Protein AF-D7N7W8-F1 (afdb_monomer_lite)

pLDDT: mean 73.11, std 19.63, range [37.53, 91.56]

Secondary structure (DSSP, 8-state):
-------------------SSEEEEEEETTEEEEEEEE--TT----HHHHHHHHHHHHTT-

Structure (mmCIF, N/CA/C/O backbone):
data_AF-D7N7W8-F1
#
_entry.id   AF-D7N7W8-F1
#
loop_
_atom_site.group_PDB
_atom_site.id
_atom_site.type_symbol
_atom_site.label_atom_id
_atom_site.label_alt_id
_atom_site.label_comp_id
_atom_site.label_asym_id
_atom_site.label_entity_id
_atom_site.label_seq_id
_atom_site.pdbx_PDB_ins_code
_atom_site.Cartn_x
_atom_site.Cartn_y
_atom_site.Cartn_z
_atom_site.occupancy
_atom_site.B_iso_or_equiv
_atom_site.auth_seq_id
_atom_site.auth_comp_id
_atom_site.auth_asym_id
_atom_site.auth_atom_id
_atom_site.pdbx_PDB_model_num
ATOM 1 N N . MET A 1 1 ? -19.434 -21.541 25.188 1.00 37.78 1 MET A N 1
ATOM 2 C CA . MET A 1 1 ? -18.710 -21.101 23.978 1.00 37.78 1 MET A CA 1
ATOM 3 C C . MET A 1 1 ? -19.400 -19.836 23.489 1.00 37.78 1 MET A C 1
ATOM 5 O O . MET A 1 1 ? -20.603 -19.896 23.290 1.00 37.78 1 MET A O 1
ATOM 9 N N . LYS A 1 2 ? -18.723 -18.683 23.424 1.00 37.53 2 LYS A N 1
ATOM 10 C CA . LYS A 1 2 ? -19.335 -17.464 22.869 1.00 37.53 2 LYS A CA 1
ATOM 11 C C . LYS A 1 2 ? -19.295 -17.591 21.349 1.00 37.53 2 LYS A C 1
ATOM 13 O O . LYS A 1 2 ? -18.209 -17.744 20.796 1.00 37.53 2 LYS A O 1
ATOM 18 N N . ASN A 1 3 ? -20.460 -17.591 20.713 1.00 41.50 3 ASN A N 1
ATOM 19 C CA . ASN A 1 3 ? -20.575 -17.618 19.262 1.00 41.50 3 ASN A CA 1
ATOM 20 C C . ASN A 1 3 ? -20.035 -16.284 18.749 1.00 41.50 3 ASN A C 1
ATOM 22 O O . ASN A 1 3 ? -20.585 -15.229 19.050 1.00 41.50 3 ASN A O 1
ATOM 26 N N . ILE A 1 4 ? -18.891 -16.326 18.072 1.00 44.81 4 ILE A N 1
ATOM 27 C CA . ILE A 1 4 ? -18.369 -15.169 17.359 1.00 44.81 4 ILE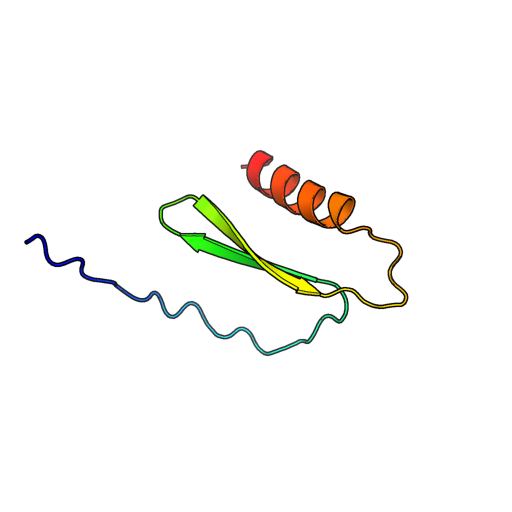 A CA 1
ATOM 28 C C . ILE A 1 4 ? -19.195 -15.102 16.082 1.00 44.81 4 ILE A C 1
ATOM 30 O O . ILE A 1 4 ? -18.941 -15.848 15.138 1.00 44.81 4 ILE A O 1
ATOM 34 N N . ASP A 1 5 ? -20.217 -14.250 16.092 1.00 44.91 5 ASP A N 1
ATOM 35 C CA . ASP A 1 5 ? -20.875 -13.775 14.882 1.00 44.91 5 ASP A CA 1
ATOM 36 C C . ASP A 1 5 ? -19.824 -13.037 14.054 1.00 44.91 5 ASP A C 1
ATOM 38 O O . ASP A 1 5 ? -19.595 -11.833 14.193 1.00 44.91 5 ASP A O 1
ATOM 42 N N . ASN A 1 6 ? -19.118 -13.804 13.227 1.00 49.53 6 ASN A N 1
ATOM 43 C CA . ASN A 1 6 ? -18.210 -13.288 12.229 1.00 49.53 6 ASN A CA 1
ATOM 44 C C . ASN A 1 6 ? -19.089 -12.657 11.148 1.00 49.53 6 ASN A C 1
ATOM 46 O O . ASN A 1 6 ? -19.430 -13.287 10.149 1.00 49.53 6 ASN A O 1
ATOM 50 N N . LYS A 1 7 ? -19.530 -11.419 11.393 1.00 45.53 7 LYS A N 1
ATOM 51 C CA . LYS A 1 7 ? -20.001 -10.537 10.332 1.00 45.53 7 LYS A CA 1
ATOM 52 C C . LYS A 1 7 ? -18.790 -10.297 9.442 1.00 45.53 7 LYS A C 1
ATOM 54 O O . LYS A 1 7 ? -18.015 -9.372 9.665 1.00 45.53 7 LYS A O 1
ATOM 59 N N . GLU A 1 8 ? -18.604 -11.193 8.481 1.00 40.31 8 GLU A N 1
ATOM 60 C CA . GLU A 1 8 ? -17.775 -10.975 7.312 1.00 40.31 8 GLU A CA 1
ATOM 61 C C . GLU A 1 8 ? -18.329 -9.721 6.644 1.00 40.31 8 GLU A C 1
ATOM 63 O O . GLU A 1 8 ? -19.354 -9.737 5.963 1.00 40.31 8 GLU A O 1
ATOM 68 N N . ILE A 1 9 ? -17.717 -8.585 6.965 1.00 47.81 9 ILE A N 1
ATOM 69 C CA . ILE A 1 9 ? -17.955 -7.348 6.251 1.00 47.81 9 ILE A CA 1
ATOM 70 C C . ILE A 1 9 ? -17.394 -7.637 4.863 1.00 47.81 9 ILE A C 1
ATOM 72 O O . ILE A 1 9 ? -16.178 -7.641 4.668 1.00 47.81 9 ILE A O 1
ATOM 76 N N . GLN A 1 10 ? -18.284 -7.966 3.927 1.00 46.09 10 GLN A N 1
ATOM 77 C CA . GLN A 1 10 ? -17.997 -7.935 2.502 1.00 46.09 10 GLN A CA 1
ATOM 78 C C . GLN A 1 10 ? -17.751 -6.471 2.141 1.00 46.09 10 GLN A C 1
ATOM 80 O O . GLN A 1 10 ? -18.625 -5.772 1.636 1.00 46.09 10 GLN A O 1
ATOM 85 N N . THR A 1 11 ? -16.570 -5.969 2.488 1.00 43.00 11 THR A N 1
ATOM 86 C CA . THR A 1 11 ? -16.068 -4.734 1.914 1.00 43.00 11 THR A CA 1
ATOM 87 C C . THR A 1 11 ? -15.590 -5.120 0.534 1.00 43.00 11 THR A C 1
ATOM 89 O O . THR A 1 11 ? -14.509 -5.687 0.400 1.00 43.00 11 THR A O 1
ATOM 92 N N . GLU A 1 12 ? -16.499 -4.924 -0.418 1.00 40.84 12 GLU A N 1
ATOM 93 C CA . GLU A 1 12 ? -16.266 -4.668 -1.833 1.00 40.84 12 GLU A CA 1
ATOM 94 C C . GLU A 1 12 ? -14.891 -5.135 -2.315 1.00 40.84 12 GLU A C 1
ATOM 96 O O . GLU A 1 12 ? -13.862 -4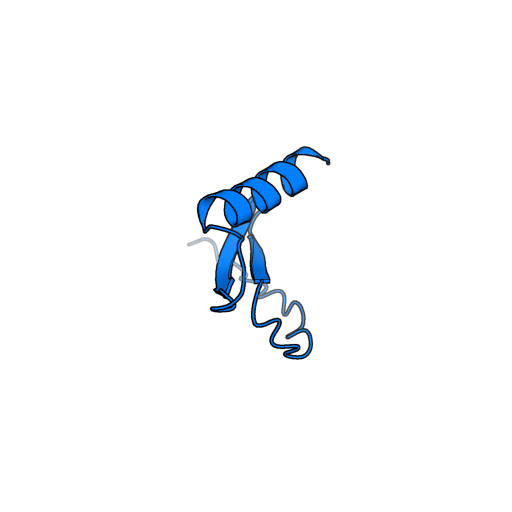.514 -2.035 1.00 40.84 12 GLU A O 1
ATOM 101 N N . GLU A 1 13 ? -14.892 -6.212 -3.100 1.00 42.97 13 GLU A N 1
ATOM 102 C CA . GLU A 1 13 ? -13.901 -6.411 -4.148 1.00 42.97 13 GLU A CA 1
ATOM 103 C C . GLU A 1 13 ? -13.901 -5.140 -5.012 1.00 42.97 13 GLU A C 1
ATOM 105 O O . GLU A 1 13 ? -14.606 -5.044 -6.015 1.00 42.97 13 GLU A O 1
ATOM 110 N N . GLN A 1 14 ? -13.182 -4.097 -4.578 1.00 50.09 14 GLN A N 1
ATOM 111 C CA . GLN A 1 14 ? -12.955 -2.935 -5.415 1.00 50.09 14 GLN A CA 1
ATOM 112 C C . GLN A 1 14 ? -12.355 -3.461 -6.715 1.00 50.09 14 GLN A C 1
ATOM 114 O O . GLN A 1 14 ? -11.499 -4.355 -6.670 1.00 50.09 14 GLN A O 1
ATOM 119 N N . PRO A 1 15 ? -12.819 -2.945 -7.866 1.00 44.38 15 PRO A N 1
ATOM 120 C CA . PRO A 1 15 ? -12.436 -3.473 -9.154 1.00 44.38 15 PRO A CA 1
ATOM 121 C C . PRO A 1 15 ? -10.922 -3.502 -9.197 1.00 44.38 15 PRO A C 1
ATOM 123 O O . PRO A 1 15 ? -10.260 -2.521 -8.857 1.00 44.38 15 PRO A O 1
ATOM 126 N N . GLN A 1 16 ? -10.425 -4.671 -9.567 1.00 49.72 16 GLN A N 1
ATOM 127 C CA . GLN A 1 16 ? -9.049 -5.064 -9.783 1.00 49.72 16 GLN A CA 1
ATOM 128 C C . GLN A 1 16 ? -8.360 -4.133 -10.798 1.00 49.72 16 GLN A C 1
ATOM 130 O O . GLN A 1 16 ? -7.921 -4.548 -11.863 1.00 49.72 16 GLN A O 1
ATOM 135 N N . HIS A 1 17 ? -8.226 -2.849 -10.476 1.00 53.00 17 HIS A N 1
ATOM 136 C CA . HIS A 1 17 ? -7.175 -2.011 -11.004 1.00 53.00 17 HIS A CA 1
ATOM 137 C C . HIS A 1 17 ? -5.918 -2.498 -10.310 1.00 53.00 17 HIS A C 1
ATOM 139 O O . HIS A 1 17 ? -5.542 -2.031 -9.237 1.00 53.00 17 HIS A O 1
ATOM 145 N N . GLN A 1 18 ? -5.324 -3.509 -10.936 1.00 55.34 18 GLN A N 1
ATOM 146 C CA . GLN A 1 18 ? -3.964 -3.969 -10.730 1.00 55.34 18 GLN A CA 1
ATOM 147 C C . GLN A 1 18 ? -3.035 -2.763 -10.885 1.00 55.34 18 GLN A C 1
ATOM 149 O O . GLN A 1 18 ? -2.445 -2.527 -11.936 1.00 55.34 18 GLN A O 1
ATOM 154 N N . LYS A 1 19 ? -2.930 -1.942 -9.841 1.00 59.59 19 LYS A N 1
ATOM 155 C CA . LYS A 1 19 ? -1.793 -1.059 -9.682 1.00 59.59 19 LYS A CA 1
ATOM 156 C C . LYS A 1 19 ? -0.626 -2.008 -9.466 1.00 59.59 19 LYS A C 1
ATOM 158 O O . LYS A 1 19 ? -0.521 -2.624 -8.410 1.00 59.59 19 LYS A O 1
ATOM 163 N N . LEU A 1 20 ? 0.187 -2.157 -10.513 1.00 70.38 20 LEU A N 1
ATOM 164 C CA . LEU A 1 20 ? 1.421 -2.947 -10.505 1.00 70.38 20 LEU A CA 1
ATOM 165 C C . LEU A 1 20 ? 2.285 -2.596 -9.285 1.00 70.38 20 LEU A C 1
ATOM 167 O O . LEU A 1 20 ? 2.978 -3.457 -8.760 1.00 70.38 20 LEU A O 1
ATOM 171 N N . ASP A 1 21 ? 2.151 -1.361 -8.791 1.00 80.44 21 ASP A N 1
ATOM 172 C CA . ASP A 1 21 ? 2.746 -0.873 -7.559 1.00 80.44 21 ASP A CA 1
ATOM 173 C C . ASP A 1 21 ? 1.682 -0.424 -6.538 1.00 80.44 21 ASP A C 1
ATOM 175 O O . ASP A 1 21 ? 0.969 0.561 -6.763 1.00 80.44 21 ASP A O 1
ATOM 179 N N . GLY A 1 22 ? 1.557 -1.119 -5.402 1.00 83.62 22 GLY A N 1
ATOM 180 C CA . GLY A 1 22 ? 0.475 -0.840 -4.451 1.00 83.62 22 GLY A CA 1
ATOM 181 C C . GLY A 1 22 ? 0.507 -1.649 -3.156 1.00 83.62 22 GLY A C 1
ATOM 182 O O . GLY A 1 22 ? 1.248 -2.618 -3.020 1.00 83.62 22 GLY A O 1
ATOM 183 N N . ILE A 1 23 ? -0.312 -1.238 -2.185 1.00 87.62 23 ILE A N 1
ATOM 184 C CA . ILE A 1 23 ? -0.445 -1.893 -0.877 1.00 87.62 23 ILE A CA 1
ATOM 185 C C . ILE A 1 23 ? -1.929 -2.106 -0.600 1.00 87.62 23 ILE A C 1
ATOM 187 O O . ILE A 1 23 ? -2.707 -1.156 -0.659 1.00 87.62 23 ILE A O 1
ATOM 191 N N . LEU A 1 24 ? -2.308 -3.339 -0.275 1.00 87.75 24 LEU A N 1
ATOM 192 C CA . LEU A 1 24 ? -3.660 -3.683 0.137 1.00 87.75 24 LEU A CA 1
ATOM 193 C C . LEU A 1 24 ? -3.717 -3.815 1.656 1.00 87.75 24 LEU A C 1
ATOM 195 O O . LEU A 1 24 ? -3.057 -4.681 2.242 1.00 87.75 24 LEU A O 1
ATOM 199 N N . THR A 1 25 ? -4.543 -2.992 2.290 1.00 88.94 25 THR A N 1
ATOM 200 C CA . THR A 1 25 ? -4.781 -3.029 3.732 1.00 88.94 25 THR A CA 1
ATOM 201 C C . THR A 1 25 ? -6.203 -3.481 4.048 1.00 88.94 25 THR A C 1
ATOM 203 O O . THR A 1 25 ? -7.133 -3.284 3.270 1.00 88.94 25 THR A O 1
ATOM 206 N N . LYS A 1 26 ? -6.375 -4.120 5.205 1.00 89.06 26 LYS A N 1
ATOM 207 C CA . LYS A 1 26 ? -7.676 -4.460 5.786 1.00 89.06 26 LYS A CA 1
ATOM 208 C C . LYS A 1 26 ? -7.721 -3.977 7.227 1.00 89.06 26 LYS A C 1
ATOM 210 O O . LYS A 1 26 ? -6.793 -4.239 7.989 1.00 89.06 26 LYS A O 1
ATOM 215 N N . LYS A 1 27 ? -8.809 -3.311 7.619 1.00 90.62 27 LYS A N 1
ATOM 216 C CA . LYS A 1 27 ? -9.045 -2.914 9.012 1.00 90.62 27 LYS A CA 1
ATOM 217 C C . LYS A 1 27 ? -9.829 -4.015 9.721 1.00 90.62 27 LYS A C 1
ATOM 219 O O . LYS A 1 27 ? -10.943 -4.339 9.325 1.00 90.62 27 LYS A O 1
ATOM 224 N N . ILE A 1 28 ? -9.240 -4.604 10.755 1.00 90.31 28 ILE A N 1
ATOM 225 C CA . ILE A 1 28 ? -9.818 -5.695 11.543 1.00 90.31 28 ILE A CA 1
A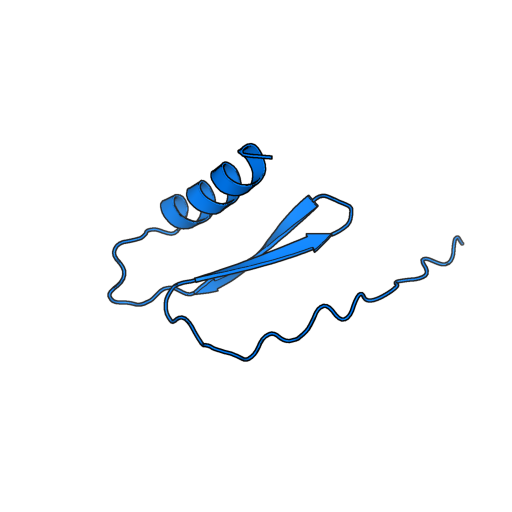TOM 226 C C . ILE A 1 28 ? -9.736 -5.295 13.014 1.00 90.31 28 ILE A C 1
ATOM 228 O O . ILE A 1 28 ? -8.654 -5.013 13.528 1.00 90.31 28 ILE A O 1
ATOM 232 N N . ASN A 1 29 ? -10.878 -5.258 13.704 1.00 91.56 29 ASN A N 1
ATOM 233 C CA . ASN A 1 29 ? -10.976 -4.883 15.123 1.00 91.56 29 ASN A CA 1
ATOM 234 C C . ASN A 1 29 ? -10.280 -3.547 15.455 1.00 91.56 29 ASN A C 1
ATOM 236 O O . ASN A 1 29 ? -9.547 -3.442 16.437 1.00 91.56 29 ASN A O 1
ATOM 240 N N . GLY A 1 30 ? -10.464 -2.538 14.598 1.00 86.50 30 GLY A N 1
ATOM 241 C CA . GLY A 1 30 ? -9.853 -1.215 14.761 1.00 86.50 30 GLY A CA 1
ATOM 242 C C . GLY A 1 30 ? -8.360 -1.144 14.423 1.00 86.50 30 GLY A C 1
ATOM 243 O O . GLY A 1 30 ? -7.792 -0.063 14.500 1.00 86.50 30 GLY A O 1
ATOM 244 N N . LYS A 1 31 ? -7.732 -2.255 14.018 1.00 87.88 31 LYS A N 1
ATOM 245 C CA . LYS A 1 31 ? -6.324 -2.313 13.611 1.00 8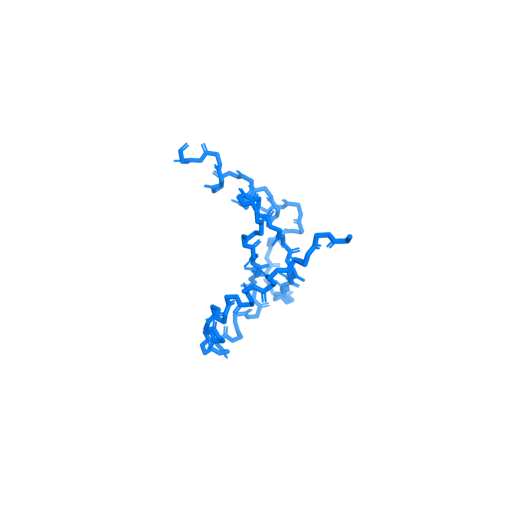7.88 31 LYS A CA 1
ATOM 246 C C . LYS A 1 31 ? -6.196 -2.484 12.108 1.00 87.88 31 LYS A C 1
ATOM 248 O O . LYS A 1 31 ? -6.919 -3.282 11.516 1.00 87.88 31 LYS A O 1
ATOM 253 N N . THR A 1 32 ? -5.238 -1.797 11.509 1.00 89.75 32 THR A N 1
ATOM 254 C CA . THR A 1 32 ? -4.944 -1.921 10.081 1.00 89.75 32 THR A CA 1
ATOM 255 C C . THR A 1 32 ? -3.878 -2.986 9.846 1.00 89.75 32 THR A C 1
ATOM 257 O O . THR A 1 32 ? -2.801 -2.958 10.438 1.00 89.75 32 THR A O 1
ATOM 260 N N . PHE A 1 33 ? -4.189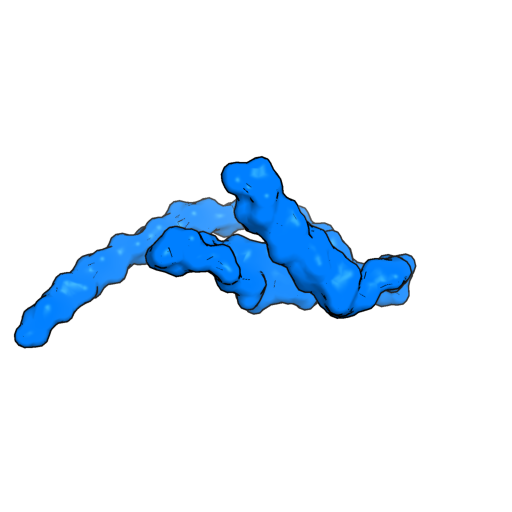 -3.943 8.976 1.00 89.94 33 PHE A N 1
ATOM 261 C CA . PHE A 1 33 ? -3.312 -5.036 8.576 1.00 89.94 33 PHE A CA 1
ATOM 262 C C . PHE A 1 33 ? -2.987 -4.916 7.095 1.00 89.94 33 PHE A C 1
ATOM 264 O O . PHE A 1 33 ? -3.887 -4.857 6.258 1.00 89.94 33 PHE A O 1
ATOM 271 N N . VAL A 1 34 ? -1.702 -4.932 6.757 1.00 89.88 34 VAL A N 1
ATOM 272 C CA . VAL A 1 34 ? -1.270 -5.086 5.367 1.00 89.88 34 VAL A CA 1
ATOM 273 C C . VAL A 1 34 ? -1.453 -6.549 4.971 1.00 89.88 34 VAL A C 1
ATOM 275 O O . VAL A 1 34 ? -0.943 -7.440 5.643 1.00 89.88 34 VAL A O 1
ATOM 278 N N . THR A 1 35 ? -2.200 -6.799 3.897 1.00 90.81 35 THR A N 1
ATOM 279 C CA . THR A 1 35 ? -2.534 -8.159 3.437 1.00 90.81 35 THR A CA 1
ATOM 280 C C . THR A 1 35 ? -1.833 -8.536 2.142 1.00 90.81 35 THR A C 1
ATOM 282 O O . THR A 1 35 ? -1.510 -9.704 1.952 1.00 90.81 35 THR A O 1
ATOM 285 N N . GLN A 1 36 ? -1.568 -7.567 1.264 1.00 89.88 36 GLN A N 1
ATOM 286 C CA . GLN A 1 36 ? -0.820 -7.776 0.025 1.00 89.88 36 GLN A CA 1
ATOM 287 C C . GLN A 1 36 ? 0.012 -6.533 -0.286 1.00 89.88 36 GLN A C 1
ATOM 289 O O . GLN A 1 36 ? -0.407 -5.410 -0.003 1.00 89.88 36 GLN A O 1
ATOM 294 N N . ILE A 1 37 ? 1.189 -6.734 -0.873 1.00 87.81 37 ILE A N 1
ATOM 295 C CA . ILE A 1 37 ? 2.047 -5.664 -1.385 1.00 87.81 37 ILE A CA 1
ATOM 296 C C . ILE A 1 37 ? 2.476 -6.072 -2.789 1.00 87.81 37 ILE A C 1
ATOM 298 O O . ILE A 1 37 ? 2.984 -7.174 -2.989 1.00 87.81 37 ILE A O 1
ATOM 302 N N . TYR A 1 38 ? 2.265 -5.170 -3.736 1.00 86.88 38 TYR A N 1
ATOM 303 C CA . TYR A 1 38 ? 2.650 -5.317 -5.129 1.00 86.88 38 TYR A CA 1
ATOM 304 C C . TYR A 1 38 ? 3.818 -4.383 -5.417 1.00 86.88 38 TYR A C 1
ATOM 306 O O . TYR A 1 38 ? 3.798 -3.220 -5.003 1.00 86.88 38 TYR A O 1
ATOM 314 N N . PHE A 1 39 ? 4.821 -4.911 -6.113 1.00 84.81 39 PHE A N 1
ATOM 315 C CA . PHE A 1 39 ? 5.964 -4.149 -6.593 1.00 84.81 39 PHE A CA 1
ATOM 316 C C . PHE A 1 39 ? 5.925 -4.106 -8.107 1.00 84.81 39 PHE A C 1
ATOM 318 O O . PHE A 1 39 ? 5.982 -5.150 -8.762 1.00 84.81 39 PHE A O 1
ATOM 325 N N . ASP A 1 40 ? 5.901 -2.895 -8.651 1.00 85.44 40 ASP A N 1
ATOM 326 C CA . ASP A 1 40 ? 6.240 -2.713 -10.052 1.00 85.44 40 ASP A CA 1
ATOM 327 C C . ASP A 1 40 ? 7.763 -2.873 -10.171 1.00 85.44 40 ASP A C 1
ATOM 329 O O . ASP A 1 40 ? 8.495 -2.201 -9.437 1.00 85.44 40 ASP A O 1
ATOM 333 N N . PRO A 1 41 ? 8.269 -3.742 -11.064 1.00 83.31 41 PRO A N 1
ATOM 334 C CA . PRO A 1 41 ? 9.707 -3.909 -11.278 1.00 83.31 41 PRO A CA 1
ATOM 335 C C . PRO A 1 41 ? 10.421 -2.612 -11.696 1.00 83.31 41 PRO A C 1
ATOM 337 O O . PRO A 1 41 ? 11.640 -2.523 -11.567 1.00 83.31 41 PRO A O 1
ATOM 340 N N . ASN A 1 42 ? 9.685 -1.604 -12.171 1.00 86.31 42 ASN A N 1
ATOM 341 C CA . ASN A 1 42 ? 10.206 -0.279 -12.503 1.00 86.31 42 ASN A CA 1
ATOM 342 C C . ASN A 1 42 ? 10.060 0.738 -11.357 1.00 86.31 42 ASN A C 1
ATOM 344 O O . ASN A 1 42 ? 10.530 1.874 -11.480 1.00 86.31 42 ASN A O 1
ATOM 348 N N . SER A 1 43 ? 9.398 0.374 -10.254 1.00 82.56 43 SER A N 1
ATOM 349 C CA . SER A 1 43 ? 9.235 1.256 -9.099 1.00 82.56 43 SER A CA 1
ATOM 350 C C . SER A 1 43 ? 10.540 1.406 -8.328 1.00 82.56 43 SER A C 1
ATOM 352 O O . SER A 1 43 ? 11.299 0.460 -8.128 1.00 82.56 43 SER A O 1
ATOM 354 N N . LYS A 1 44 ? 10.784 2.630 -7.859 1.00 85.44 44 LYS A N 1
ATOM 355 C CA . LYS A 1 44 ? 11.912 2.960 -6.978 1.00 85.44 44 LYS A CA 1
ATOM 356 C C . LYS A 1 44 ? 11.574 2.780 -5.498 1.00 85.44 44 LYS A C 1
ATOM 358 O O . LYS A 1 44 ? 12.473 2.850 -4.665 1.00 85.44 44 LYS A O 1
ATOM 363 N N . ASP A 1 45 ? 10.296 2.602 -5.164 1.00 86.50 45 ASP A N 1
ATOM 364 C CA . ASP A 1 45 ? 9.866 2.444 -3.780 1.00 86.50 45 ASP A CA 1
ATOM 365 C C . ASP A 1 45 ? 10.329 1.089 -3.236 1.00 86.50 45 ASP A C 1
ATOM 367 O O . ASP A 1 45 ? 9.992 0.030 -3.769 1.00 86.50 45 ASP A O 1
ATOM 371 N N . THR A 1 46 ? 11.042 1.115 -2.113 1.00 89.00 46 THR A N 1
ATOM 372 C CA . THR A 1 46 ? 11.398 -0.111 -1.397 1.00 89.00 46 THR A CA 1
ATOM 373 C C . THR A 1 46 ? 10.225 -0.610 -0.554 1.00 89.00 46 THR A C 1
ATOM 375 O O . THR A 1 46 ? 9.271 0.114 -0.257 1.00 89.00 46 THR A O 1
ATOM 378 N N . PHE A 1 47 ? 10.317 -1.858 -0.097 1.00 87.56 47 PHE A N 1
ATOM 379 C CA . PHE A 1 47 ? 9.365 -2.415 0.864 1.00 87.56 47 PHE A CA 1
ATOM 380 C C . PHE A 1 47 ? 9.241 -1.568 2.138 1.00 87.56 47 PHE A C 1
ATOM 382 O O . PHE A 1 47 ? 8.135 -1.355 2.630 1.00 87.56 47 PHE A O 1
ATOM 389 N N . GLN A 1 48 ? 10.359 -1.040 2.640 1.00 90.94 48 GLN A N 1
ATOM 390 C CA . GLN A 1 48 ? 10.380 -0.210 3.844 1.00 90.94 48 GLN A CA 1
ATOM 391 C C . GLN A 1 48 ? 9.654 1.120 3.621 1.00 90.94 48 GLN A C 1
ATOM 393 O O . GLN A 1 48 ? 8.816 1.490 4.439 1.00 90.94 48 GLN A O 1
ATOM 398 N N . GLU A 1 49 ? 9.900 1.786 2.489 1.00 90.75 49 GLU A N 1
ATOM 399 C CA . GLU A 1 49 ? 9.216 3.033 2.112 1.00 90.75 49 GLU A CA 1
ATOM 400 C C . GLU A 1 49 ? 7.700 2.833 2.018 1.00 90.75 49 GLU A C 1
ATOM 402 O O . GLU A 1 49 ? 6.912 3.631 2.525 1.00 90.75 49 GLU A O 1
ATOM 407 N N . LYS A 1 50 ? 7.272 1.720 1.415 1.00 88.50 50 LYS A N 1
ATOM 408 C CA . LYS A 1 50 ? 5.855 1.358 1.303 1.00 88.50 50 LYS A CA 1
ATOM 409 C C . LYS A 1 50 ? 5.206 1.147 2.669 1.00 88.50 50 LYS A C 1
ATOM 411 O O . LYS A 1 50 ? 4.143 1.710 2.926 1.00 88.50 50 LYS A O 1
ATOM 416 N N . LEU A 1 51 ? 5.845 0.397 3.566 1.00 90.62 51 LEU A N 1
ATOM 417 C CA . LEU A 1 51 ? 5.327 0.214 4.924 1.00 90.62 51 LEU A CA 1
ATOM 418 C C . LEU A 1 51 ? 5.312 1.519 5.725 1.00 90.62 51 LEU A C 1
ATOM 420 O O . LEU A 1 51 ? 4.336 1.787 6.425 1.00 90.62 51 LEU A O 1
ATOM 424 N N . LEU A 1 52 ? 6.347 2.351 5.595 1.00 90.31 52 LEU A N 1
ATOM 425 C CA . LEU A 1 52 ? 6.414 3.640 6.277 1.00 90.31 52 LEU A CA 1
ATOM 426 C C . LEU A 1 52 ? 5.241 4.542 5.869 1.00 90.31 52 LEU A C 1
ATOM 428 O O . LEU A 1 52 ? 4.620 5.150 6.738 1.00 90.31 52 LEU A O 1
ATOM 432 N N . LYS A 1 53 ? 4.878 4.571 4.578 1.00 88.19 53 LYS A N 1
ATOM 433 C CA . LYS A 1 53 ? 3.703 5.311 4.084 1.00 88.19 53 LYS A CA 1
ATOM 434 C C . LYS A 1 53 ? 2.405 4.848 4.753 1.00 88.19 53 LYS A C 1
ATOM 436 O O . LYS A 1 53 ? 1.590 5.691 5.121 1.00 88.19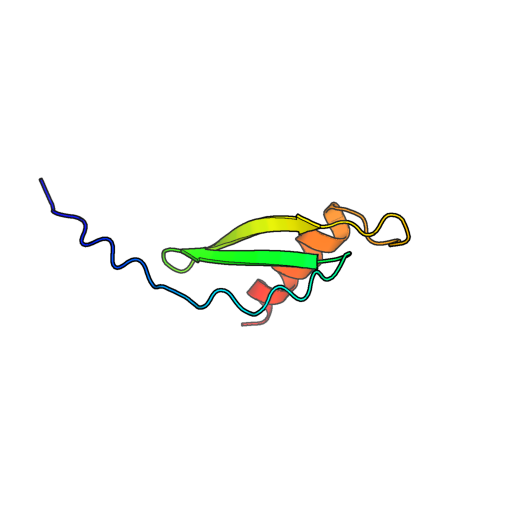 53 LYS A O 1
ATOM 441 N N . VAL A 1 54 ? 2.214 3.540 4.953 1.00 86.25 54 VAL A N 1
ATOM 442 C CA . VAL A 1 54 ? 1.034 3.006 5.664 1.00 86.25 54 VAL A CA 1
ATOM 443 C C . VAL A 1 54 ? 1.014 3.496 7.109 1.00 86.25 54 VAL A C 1
ATOM 445 O O . VAL A 1 54 ? 0.012 4.049 7.547 1.00 86.25 54 VAL A O 1
ATOM 448 N N . VAL A 1 55 ? 2.132 3.376 7.828 1.00 88.06 55 VAL A N 1
ATOM 449 C CA . VAL A 1 55 ? 2.230 3.819 9.230 1.00 88.06 55 VAL A CA 1
ATOM 450 C C . VAL A 1 55 ? 1.971 5.323 9.362 1.00 88.06 55 VAL A C 1
ATOM 452 O O . VAL A 1 55 ? 1.216 5.746 10.231 1.00 88.06 55 VAL A O 1
ATOM 455 N N . GLN A 1 56 ? 2.544 6.138 8.474 1.00 88.31 56 GLN A N 1
ATOM 456 C CA . GLN A 1 56 ? 2.302 7.583 8.446 1.00 88.31 56 GLN A CA 1
ATOM 457 C C . GLN A 1 56 ? 0.841 7.937 8.147 1.00 88.31 56 GLN A C 1
ATOM 459 O O . GLN A 1 56 ? 0.350 8.947 8.648 1.00 88.31 56 GLN A O 1
ATOM 464 N N . SER A 1 57 ? 0.154 7.127 7.339 1.00 84.69 57 SER A N 1
ATOM 465 C CA . SER A 1 57 ? -1.260 7.333 7.007 1.00 84.69 57 SER A CA 1
ATOM 466 C C . SER A 1 57 ? -2.166 7.076 8.213 1.00 84.69 57 SER A C 1
ATOM 468 O O . SER A 1 57 ? -3.094 7.842 8.436 1.00 84.69 57 SER A O 1
ATOM 470 N N . GLU A 1 58 ? -1.851 6.066 9.028 1.00 82.69 58 GLU A N 1
ATOM 471 C CA . GLU A 1 58 ? -2.581 5.759 10.269 1.00 82.69 58 GLU A CA 1
ATOM 472 C C . GLU A 1 58 ? -2.321 6.787 11.385 1.00 82.69 58 GLU A C 1
ATOM 474 O O . GLU A 1 58 ? -3.168 7.002 12.241 1.00 82.69 58 GLU A O 1
ATOM 479 N N . HIS A 1 59 ? -1.152 7.437 11.391 1.00 74.56 59 HIS A N 1
ATOM 480 C CA . HIS A 1 59 ? -0.788 8.454 12.388 1.00 74.56 59 HIS A CA 1
ATOM 481 C C . HIS A 1 59 ? -1.357 9.854 12.110 1.00 74.56 59 HIS A C 1
ATOM 483 O O . HIS A 1 59 ? -1.179 10.753 12.932 1.00 74.56 59 HIS A O 1
ATOM 489 N N . LYS A 1 60 ? -1.971 10.067 10.942 1.00 59.88 60 LYS A N 1
ATOM 490 C CA . LYS A 1 60 ? -2.558 11.354 10.542 1.00 59.88 60 LYS A CA 1
ATOM 491 C C . LYS A 1 60 ? -4.033 11.511 10.942 1.00 59.88 60 LYS A C 1
ATOM 493 O O . LYS A 1 60 ? -4.615 12.538 10.594 1.00 59.88 60 LYS A O 1
ATOM 498 N N . GLU A 1 61 ? -4.605 10.518 11.624 1.00 50.44 61 GLU A N 1
ATOM 499 C CA . GLU A 1 61 ? -5.969 10.526 12.181 1.00 50.44 61 GLU A CA 1
ATOM 500 C C . GLU A 1 61 ? -6.014 11.143 13.588 1.00 50.44 61 GLU A C 1
ATOM 502 O O . GLU A 1 61 ? -5.095 10.869 14.396 1.00 50.44 61 GLU A O 1
#

Radius of gyration: 14.82 Å; chains: 1; bounding box: 33×32×36 Å

Foldseek 3Di:
DDDPPPPPPPPDPPPPPPPLADWDWDQDPNDIDTDDGHDDPPDPQDPVNRVVVVVVVVVVD

Sequence (61 aa):
MKNIDNKEIQTEEQPQHQKLDGILTKKINGKTFVTQIYFDPNSKDTFQEKLLKVVQSEHKE